Protein AF-A0A6I3UYH1-F1 (afdb_monomer_lite)

pLDDT: mean 94.67, std 5.08, range [62.22, 98.75]

Structure (mmCIF, N/CA/C/O backbone):
data_AF-A0A6I3UYH1-F1
#
_entry.id   AF-A0A6I3UYH1-F1
#
loop_
_atom_site.group_PDB
_atom_site.id
_atom_site.type_symbol
_atom_site.label_atom_id
_atom_site.label_alt_id
_atom_site.label_comp_id
_atom_site.label_asym_id
_atom_site.label_entity_id
_atom_site.label_seq_id
_atom_site.pdbx_PDB_ins_code
_atom_site.Cartn_x
_atom_site.Cartn_y
_atom_site.Cartn_z
_atom_site.occupancy
_atom_site.B_iso_or_equiv
_atom_site.auth_seq_id
_atom_site.auth_comp_id
_atom_site.auth_asym_id
_atom_site.auth_atom_id
_atom_site.pdbx_PDB_model_num
ATOM 1 N N . ALA A 1 1 ? 6.627 22.957 -34.526 1.00 62.22 1 ALA A N 1
ATOM 2 C CA . ALA A 1 1 ? 7.363 21.959 -33.725 1.00 62.22 1 ALA A CA 1
ATOM 3 C C . ALA A 1 1 ? 6.605 20.641 -33.797 1.00 62.22 1 ALA A C 1
ATOM 5 O O . ALA A 1 1 ? 5.403 20.662 -33.556 1.00 62.22 1 ALA A O 1
ATOM 6 N N . SER A 1 2 ? 7.260 19.540 -34.175 1.00 80.50 2 SER A N 1
ATOM 7 C CA . SER A 1 2 ? 6.693 18.193 -34.051 1.00 80.50 2 SER A CA 1
ATOM 8 C C . SER A 1 2 ? 7.166 17.583 -32.733 1.00 80.50 2 SER A C 1
ATOM 10 O O . SER A 1 2 ? 8.331 17.708 -32.362 1.00 80.50 2 SER A O 1
ATOM 12 N N . TRP A 1 3 ? 6.243 16.975 -31.999 1.00 85.69 3 TRP A N 1
ATOM 13 C CA . TRP A 1 3 ? 6.523 16.262 -30.754 1.00 85.69 3 TRP A CA 1
ATOM 14 C C . TRP A 1 3 ? 6.343 14.763 -30.994 1.00 85.69 3 TRP A C 1
ATOM 16 O O . TRP A 1 3 ? 5.718 14.375 -31.981 1.00 85.69 3 TRP A O 1
ATOM 26 N N . LYS A 1 4 ? 6.875 13.922 -30.101 1.00 87.06 4 LYS A N 1
ATOM 27 C CA . LYS A 1 4 ? 6.534 12.493 -30.101 1.00 87.06 4 LYS A CA 1
ATOM 28 C C . LYS A 1 4 ? 5.065 12.298 -29.719 1.00 87.06 4 LYS A C 1
ATOM 30 O O . LYS A 1 4 ? 4.490 13.128 -29.014 1.00 87.06 4 LYS A O 1
ATOM 35 N N . GLU A 1 5 ? 4.497 11.187 -30.171 1.00 94.12 5 GLU A N 1
ATOM 36 C CA . GLU A 1 5 ? 3.163 10.734 -29.773 1.00 94.12 5 GLU A CA 1
ATOM 37 C C . GLU A 1 5 ? 3.085 10.471 -28.260 1.00 94.12 5 GLU A C 1
ATOM 39 O O . GLU A 1 5 ? 4.100 10.256 -27.587 1.00 94.12 5 GLU A O 1
ATOM 44 N N . LEU A 1 6 ? 1.870 10.494 -27.710 1.00 93.50 6 LEU A N 1
ATOM 45 C CA . LEU A 1 6 ? 1.629 10.099 -26.321 1.00 93.50 6 LEU A CA 1
ATOM 46 C C . LEU A 1 6 ? 1.879 8.586 -26.135 1.00 93.50 6 LEU A C 1
ATOM 48 O O . LEU A 1 6 ? 1.634 7.820 -27.066 1.00 93.50 6 LEU A O 1
ATOM 52 N N . PRO A 1 7 ? 2.353 8.135 -24.957 1.00 93.25 7 PRO A N 1
ATOM 53 C CA . PRO A 1 7 ? 2.715 8.930 -23.773 1.00 93.25 7 PRO A CA 1
ATOM 54 C C . PRO A 1 7 ? 4.114 9.578 -23.853 1.00 93.25 7 PRO A C 1
ATOM 56 O O . PRO A 1 7 ? 4.403 10.512 -23.106 1.00 93.25 7 PRO A O 1
ATOM 59 N N . TRP A 1 8 ? 4.946 9.170 -24.818 1.00 92.06 8 TRP A N 1
ATOM 60 C CA . TRP A 1 8 ? 6.366 9.538 -24.959 1.00 92.06 8 TRP A CA 1
ATOM 61 C C . TRP A 1 8 ? 6.658 11.036 -25.032 1.00 92.06 8 TRP A C 1
ATOM 63 O O . TRP A 1 8 ? 7.773 11.462 -24.734 1.00 92.06 8 TRP A O 1
ATOM 73 N N . LYS A 1 9 ? 5.673 11.852 -25.421 1.00 93.38 9 LYS A N 1
ATOM 74 C CA . LYS A 1 9 ? 5.755 13.316 -25.331 1.00 93.38 9 LYS A CA 1
ATOM 75 C C . LYS A 1 9 ? 6.185 13.801 -23.941 1.00 93.38 9 LYS A C 1
ATOM 77 O O . LYS A 1 9 ? 6.868 14.818 -23.854 1.00 93.38 9 LYS A O 1
ATOM 82 N N . PHE A 1 10 ? 5.768 13.103 -22.884 1.00 94.44 10 PHE A N 1
ATOM 83 C CA . PHE A 1 10 ? 6.001 13.488 -21.490 1.00 94.44 10 PHE A CA 1
ATOM 84 C C . PHE A 1 10 ? 7.097 12.670 -20.794 1.00 94.44 10 PHE A C 1
ATOM 86 O O . PHE A 1 10 ? 7.429 12.953 -19.648 1.00 94.44 10 PHE A O 1
ATOM 93 N N . GLU A 1 11 ? 7.713 11.717 -21.491 1.00 94.00 11 GLU A N 1
ATOM 94 C CA . GLU A 1 11 ? 8.764 10.838 -20.962 1.00 94.00 11 GLU A CA 1
ATOM 95 C C . GLU A 1 11 ? 10.104 11.150 -21.639 1.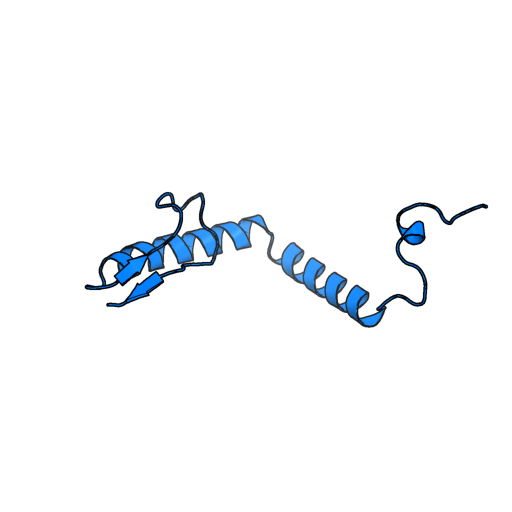00 94.00 11 GLU A C 1
ATOM 97 O O . GLU A 1 11 ? 10.736 10.311 -22.282 1.00 94.00 11 GLU A O 1
ATOM 102 N N . ALA A 1 12 ? 10.503 12.420 -21.578 1.00 92.75 12 ALA A N 1
ATOM 103 C CA . ALA A 1 12 ? 11.723 12.884 -22.221 1.00 92.75 12 ALA A CA 1
ATOM 104 C C . ALA A 1 12 ? 12.984 12.372 -21.503 1.00 92.75 12 ALA A C 1
ATOM 106 O O . ALA A 1 12 ? 13.022 12.240 -20.282 1.00 92.75 12 ALA A O 1
ATOM 107 N N . GLY A 1 13 ? 14.056 12.176 -22.274 1.00 93.44 13 GLY A N 1
ATOM 108 C CA . GLY A 1 13 ? 15.336 11.690 -21.760 1.00 93.44 13 GLY A CA 1
ATOM 109 C C . GLY A 1 13 ? 15.406 10.168 -21.675 1.00 93.44 13 GLY A C 1
ATOM 110 O O . GLY A 1 13 ? 14.595 9.460 -22.269 1.00 93.44 13 GLY A O 1
ATOM 111 N N . THR A 1 14 ? 16.427 9.666 -20.983 1.00 95.19 14 THR A N 1
ATOM 112 C CA . THR A 1 14 ? 16.602 8.228 -20.757 1.00 95.19 14 THR A CA 1
ATOM 113 C C . THR A 1 14 ? 15.665 7.785 -19.634 1.00 95.19 14 THR A C 1
ATOM 115 O O . THR A 1 14 ? 15.816 8.276 -18.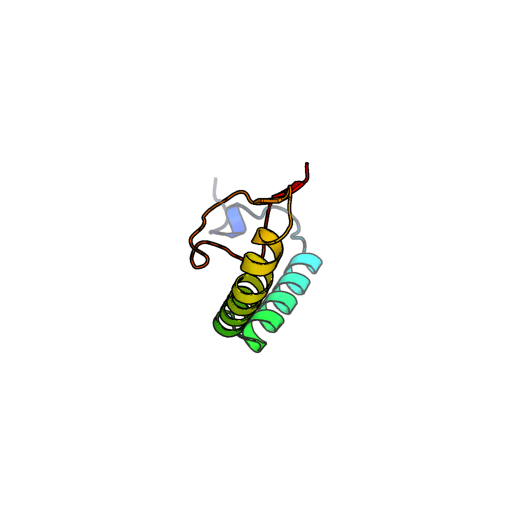5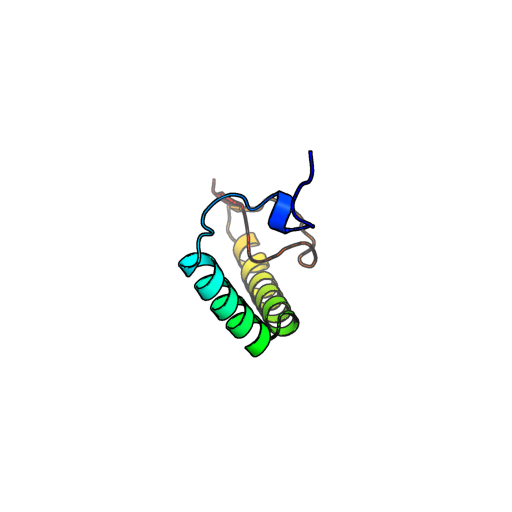13 1.00 95.19 14 THR A O 1
ATOM 118 N N . PRO A 1 15 ? 14.724 6.861 -19.892 1.00 93.38 15 PRO A N 1
ATOM 119 C CA . PRO A 1 15 ? 13.837 6.355 -18.854 1.00 93.38 15 PRO A CA 1
ATOM 120 C C . PRO A 1 15 ? 14.601 5.651 -17.731 1.00 93.38 15 PRO A C 1
ATOM 122 O O . PRO A 1 15 ? 15.689 5.103 -17.936 1.00 93.38 15 PRO A O 1
ATOM 125 N N . ASN A 1 16 ? 13.981 5.578 -16.553 1.00 97.19 16 ASN A N 1
ATOM 126 C CA . ASN A 1 16 ? 14.420 4.672 -15.496 1.00 97.19 16 ASN A CA 1
ATOM 127 C C . ASN A 1 16 ? 14.096 3.219 -15.889 1.00 97.19 16 ASN A C 1
ATOM 129 O O . ASN A 1 16 ? 13.108 2.643 -15.436 1.00 97.19 16 ASN A O 1
ATOM 133 N N . MET A 1 17 ? 14.927 2.637 -16.756 1.00 95.75 17 MET A N 1
ATOM 134 C CA . MET A 1 17 ? 14.706 1.299 -17.313 1.00 95.75 17 MET A CA 1
ATOM 135 C C . MET A 1 17 ? 14.651 0.222 -16.226 1.00 95.75 17 MET A C 1
ATOM 137 O O . MET A 1 17 ? 13.785 -0.648 -16.261 1.00 95.75 17 MET A O 1
ATOM 141 N N . ALA A 1 18 ? 15.542 0.301 -15.233 1.00 98.19 18 ALA A N 1
ATOM 142 C CA . ALA A 1 18 ? 15.565 -0.649 -14.125 1.00 98.19 18 ALA A CA 1
ATOM 143 C C . ALA A 1 18 ? 14.281 -0.567 -13.284 1.00 98.19 18 ALA A C 1
ATOM 145 O O . ALA A 1 18 ? 13.698 -1.596 -12.952 1.00 98.19 18 ALA A O 1
ATOM 146 N N . GLY A 1 19 ? 13.807 0.650 -12.995 1.00 98.38 19 GLY A N 1
ATOM 147 C CA . GLY A 1 19 ? 12.542 0.866 -12.294 1.00 98.38 19 GLY A CA 1
ATOM 148 C C . GLY A 1 19 ? 11.335 0.343 -13.073 1.00 98.38 19 GLY A C 1
ATOM 149 O O . GLY A 1 19 ? 10.474 -0.298 -12.481 1.00 98.38 19 GLY A O 1
ATOM 150 N N . ALA A 1 20 ? 11.296 0.547 -14.393 1.00 97.56 20 ALA A N 1
ATOM 151 C CA . ALA A 1 20 ? 10.217 0.040 -15.241 1.00 97.56 20 ALA A CA 1
ATOM 152 C C . ALA A 1 20 ? 10.156 -1.498 -15.250 1.00 97.56 20 ALA A C 1
ATOM 154 O O . ALA A 1 20 ? 9.081 -2.070 -15.092 1.00 97.56 20 ALA A O 1
ATOM 155 N N . ILE A 1 21 ? 11.307 -2.171 -15.363 1.00 98.44 21 ILE A N 1
ATOM 156 C CA . ILE A 1 21 ? 11.386 -3.640 -15.299 1.00 98.44 21 ILE A CA 1
ATOM 157 C C . ILE A 1 21 ? 10.972 -4.150 -13.911 1.00 98.44 21 ILE A C 1
ATOM 159 O O . ILE A 1 21 ? 10.219 -5.116 -13.807 1.00 98.44 21 ILE A O 1
ATOM 163 N N . GLY A 1 22 ? 11.430 -3.494 -12.840 1.00 98.62 22 GLY A N 1
ATOM 164 C CA . GLY A 1 22 ? 11.042 -3.849 -11.474 1.00 98.62 22 GLY A CA 1
ATOM 165 C C . GLY A 1 22 ? 9.543 -3.679 -11.220 1.00 98.62 22 GLY A C 1
ATOM 166 O O . GLY A 1 22 ? 8.926 -4.538 -10.596 1.00 98.62 22 GLY A O 1
ATOM 167 N N . LEU A 1 23 ? 8.943 -2.608 -11.750 1.00 98.62 23 LEU A N 1
ATOM 168 C CA . LEU A 1 23 ? 7.502 -2.385 -11.671 1.00 98.62 23 LEU A CA 1
ATOM 169 C C . LEU A 1 23 ? 6.725 -3.457 -12.443 1.00 98.62 23 LEU A C 1
ATOM 171 O O . LEU A 1 23 ? 5.741 -3.958 -11.914 1.00 98.62 23 LEU A O 1
ATOM 175 N N . ALA A 1 24 ? 7.179 -3.852 -13.637 1.00 98.56 24 ALA A N 1
ATOM 176 C CA . ALA A 1 24 ? 6.551 -4.938 -14.391 1.00 98.56 24 ALA A CA 1
ATOM 177 C C . ALA A 1 24 ? 6.533 -6.250 -13.587 1.00 98.56 24 ALA A C 1
ATOM 179 O O . ALA A 1 24 ? 5.484 -6.865 -13.442 1.00 98.56 24 ALA A O 1
ATOM 180 N N . ALA A 1 25 ? 7.653 -6.615 -12.956 1.00 98.69 25 ALA A N 1
ATOM 181 C CA . ALA A 1 25 ? 7.709 -7.797 -12.096 1.00 98.69 25 ALA A CA 1
ATOM 182 C C . ALA A 1 25 ? 6.779 -7.697 -10.867 1.00 98.69 25 ALA A C 1
ATOM 184 O O . ALA A 1 25 ? 6.215 -8.702 -10.434 1.00 98.69 25 ALA A O 1
ATOM 185 N N . ALA A 1 26 ? 6.608 -6.499 -10.295 1.00 98.69 26 ALA A N 1
ATOM 186 C CA . ALA A 1 26 ? 5.655 -6.275 -9.208 1.00 98.69 26 ALA A CA 1
ATOM 187 C C . ALA A 1 26 ? 4.199 -6.415 -9.684 1.00 98.69 26 ALA A C 1
ATOM 189 O O . ALA A 1 26 ? 3.388 -7.012 -8.979 1.00 98.69 26 ALA A O 1
ATOM 190 N N . VAL A 1 27 ? 3.880 -5.918 -10.885 1.00 98.62 27 VAL A N 1
ATOM 191 C CA . VAL A 1 27 ? 2.564 -6.106 -11.514 1.00 98.62 27 VAL A CA 1
ATOM 192 C C . VAL A 1 27 ? 2.292 -7.594 -11.735 1.00 98.62 27 VAL A C 1
ATOM 194 O O . VAL A 1 27 ? 1.276 -8.077 -11.247 1.00 98.62 27 VAL A O 1
ATOM 197 N N . ASP A 1 28 ? 3.229 -8.341 -12.330 1.00 98.69 28 ASP A N 1
ATOM 198 C CA . ASP A 1 28 ? 3.095 -9.793 -12.535 1.00 98.69 28 ASP A CA 1
ATOM 199 C C . ASP A 1 28 ? 2.849 -10.540 -11.210 1.00 98.69 28 ASP A C 1
ATOM 201 O O . ASP A 1 28 ? 2.069 -11.494 -11.139 1.00 98.69 28 ASP A O 1
ATOM 205 N N . TYR A 1 29 ? 3.513 -10.110 -10.132 1.00 98.75 29 TYR A N 1
ATOM 206 C CA . TYR A 1 29 ? 3.319 -10.675 -8.799 1.00 98.75 29 TYR A CA 1
ATOM 207 C C . TYR A 1 29 ? 1.899 -10.428 -8.270 1.00 98.75 29 TYR A C 1
ATOM 209 O O . TYR A 1 29 ? 1.262 -11.366 -7.782 1.00 98.75 29 TYR A O 1
ATOM 217 N N . PHE A 1 30 ? 1.390 -9.198 -8.384 1.00 98.38 30 PHE A N 1
ATOM 218 C CA . PHE A 1 30 ? 0.029 -8.867 -7.964 1.00 98.38 30 PHE A CA 1
ATOM 219 C C . PHE A 1 30 ? -1.026 -9.564 -8.825 1.00 98.38 30 PHE A C 1
ATOM 221 O O . PHE A 1 30 ? -1.973 -10.118 -8.273 1.00 98.38 30 PHE A O 1
ATOM 228 N N . GLU A 1 31 ? -0.848 -9.621 -10.147 1.00 98.31 31 GLU A N 1
ATOM 229 C CA . GLU A 1 31 ? -1.760 -10.327 -11.057 1.00 98.31 31 GLU A CA 1
ATOM 230 C C . GLU A 1 31 ? -1.815 -11.829 -10.765 1.00 98.31 31 GLU A C 1
ATOM 232 O O . GLU A 1 31 ? -2.888 -12.429 -10.799 1.00 98.31 31 GLU A O 1
ATOM 237 N N . LYS A 1 32 ? -0.677 -12.437 -10.406 1.00 98.62 32 LYS A N 1
ATOM 238 C CA . LYS A 1 32 ? -0.616 -13.852 -10.022 1.00 98.62 32 LYS A CA 1
ATOM 239 C C . LYS A 1 32 ? -1.406 -14.159 -8.747 1.00 98.62 32 LYS A C 1
ATOM 241 O O . LYS A 1 32 ? -1.942 -15.259 -8.628 1.00 98.62 32 LYS A O 1
ATOM 246 N N . ILE A 1 33 ? -1.432 -13.236 -7.786 1.00 98.44 33 ILE A N 1
ATOM 247 C CA . ILE A 1 33 ? -2.242 -13.375 -6.565 1.00 98.44 33 ILE A CA 1
ATOM 248 C C . ILE A 1 33 ? -3.712 -13.043 -6.863 1.00 98.44 33 ILE A C 1
ATOM 250 O O . ILE A 1 33 ? -4.606 -13.730 -6.374 1.00 98.44 33 ILE A O 1
ATOM 254 N N . GLY A 1 34 ? -3.945 -12.024 -7.691 1.00 98.50 34 GLY A N 1
ATOM 255 C CA . GLY A 1 34 ? -5.252 -11.464 -8.011 1.00 98.50 34 GLY A CA 1
ATOM 256 C C . GLY A 1 34 ? -5.616 -10.308 -7.080 1.00 98.50 34 GLY A C 1
ATOM 257 O O . GLY A 1 34 ? -5.600 -10.453 -5.857 1.00 98.50 34 GLY A O 1
ATOM 258 N N . MET A 1 35 ? -5.980 -9.158 -7.657 1.00 97.56 35 MET A N 1
ATOM 259 C CA . MET A 1 35 ? -6.323 -7.955 -6.884 1.00 97.56 35 MET A CA 1
ATOM 260 C C . MET A 1 35 ? -7.542 -8.162 -5.980 1.00 97.56 35 MET A C 1
ATOM 262 O O . MET A 1 35 ? -7.516 -7.716 -4.838 1.00 97.56 35 MET A O 1
ATOM 266 N N . ASP A 1 36 ? -8.544 -8.921 -6.431 1.00 97.44 36 ASP A N 1
ATOM 267 C CA . ASP A 1 36 ? -9.731 -9.242 -5.625 1.00 97.44 36 ASP A CA 1
ATOM 268 C C . ASP A 1 36 ? -9.371 -10.071 -4.380 1.00 97.44 36 ASP A C 1
ATOM 270 O O . ASP A 1 36 ? -9.932 -9.877 -3.304 1.00 97.44 36 ASP A O 1
ATOM 274 N N . ALA A 1 37 ? -8.403 -10.989 -4.503 1.00 97.81 37 ALA A N 1
ATOM 275 C CA . ALA A 1 37 ? -7.930 -11.795 -3.379 1.00 97.81 37 ALA A CA 1
ATOM 276 C C . ALA A 1 37 ? -7.127 -10.951 -2.379 1.00 97.81 37 ALA A C 1
ATOM 278 O O . ALA A 1 37 ? -7.243 -11.151 -1.170 1.00 97.81 37 ALA A O 1
ATOM 279 N N . ILE A 1 38 ? -6.336 -9.995 -2.878 1.00 97.00 38 ILE A N 1
ATOM 280 C CA . ILE A 1 38 ? -5.605 -9.034 -2.044 1.00 97.00 38 ILE A CA 1
ATOM 281 C C . ILE A 1 38 ? -6.595 -8.154 -1.275 1.00 97.00 38 ILE A C 1
ATOM 283 O O . ILE A 1 38 ? -6.479 -8.044 -0.057 1.00 97.00 38 ILE A O 1
ATOM 287 N N . GLU A 1 39 ? -7.594 -7.586 -1.955 1.00 95.44 39 GLU A N 1
ATOM 288 C CA . GLU A 1 39 ? -8.622 -6.753 -1.325 1.00 95.44 39 GLU A CA 1
ATOM 289 C C . GLU A 1 39 ? -9.413 -7.534 -0.270 1.00 95.44 39 GLU A C 1
ATOM 291 O O . GLU A 1 39 ? -9.561 -7.062 0.858 1.00 95.44 39 GLU A O 1
ATOM 296 N N . ALA A 1 40 ? -9.864 -8.752 -0.590 1.00 95.38 40 ALA A N 1
ATOM 297 C CA . ALA A 1 40 ? -10.573 -9.601 0.363 1.00 95.38 40 ALA A CA 1
ATOM 298 C C . ALA A 1 40 ? -9.728 -9.869 1.618 1.00 95.38 40 ALA A C 1
ATOM 300 O O . ALA A 1 40 ? -10.223 -9.739 2.738 1.00 95.38 40 ALA A O 1
ATOM 301 N N . HIS A 1 41 ? -8.438 -10.168 1.442 1.00 95.94 41 HIS A N 1
ATOM 302 C CA . HIS A 1 41 ? -7.534 -10.391 2.563 1.00 95.94 41 HIS A CA 1
ATOM 303 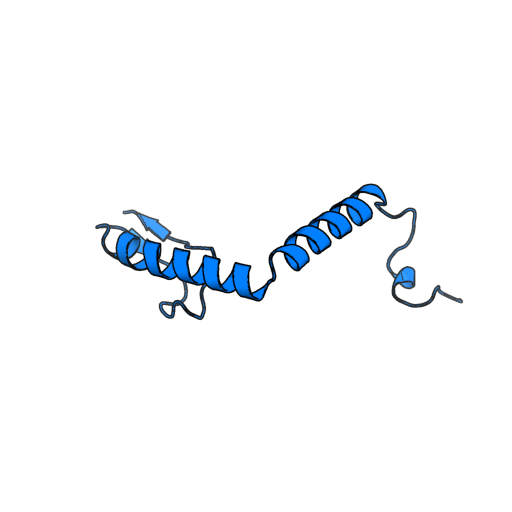C C . HIS A 1 41 ? -7.313 -9.123 3.406 1.00 95.94 41 HIS A C 1
ATOM 305 O O . HIS A 1 41 ? -7.312 -9.192 4.636 1.00 95.94 41 HIS A O 1
ATOM 311 N N . GLU A 1 42 ? -7.173 -7.949 2.781 1.00 95.88 42 GLU A N 1
ATOM 312 C CA . GLU A 1 42 ? -7.086 -6.681 3.515 1.00 95.88 42 GLU A CA 1
ATOM 313 C C . GLU A 1 42 ? -8.359 -6.402 4.327 1.00 95.88 42 GLU A C 1
ATOM 315 O O . GLU A 1 42 ? -8.269 -6.019 5.498 1.00 95.88 42 GLU A O 1
ATOM 320 N N . GLN A 1 43 ? -9.538 -6.644 3.747 1.00 94.50 43 GLN A N 1
ATOM 321 C CA . GLN A 1 43 ? -10.814 -6.479 4.444 1.00 94.50 43 GLN A CA 1
ATOM 322 C C . GLN A 1 43 ? -10.949 -7.439 5.631 1.00 94.50 43 GLN A C 1
ATOM 324 O O . GLN A 1 43 ? -11.388 -7.026 6.706 1.00 94.50 43 GLN A O 1
ATOM 329 N N . GLU A 1 44 ? -10.514 -8.693 5.487 1.00 95.44 44 GLU A N 1
ATOM 330 C CA . GLU A 1 44 ? -10.467 -9.659 6.591 1.00 95.44 44 GLU A CA 1
ATOM 331 C C . GLU A 1 44 ? -9.570 -9.172 7.739 1.00 95.44 44 GLU A C 1
ATOM 333 O O . GLU A 1 44 ? -9.965 -9.223 8.910 1.00 95.44 44 GLU A O 1
ATOM 338 N N . LEU A 1 45 ? -8.379 -8.654 7.420 1.00 96.06 45 LEU A N 1
ATOM 339 C CA . LEU A 1 45 ? -7.447 -8.125 8.416 1.00 96.06 45 LEU A CA 1
ATOM 340 C C . LEU A 1 45 ? -8.020 -6.903 9.143 1.00 96.06 45 LEU A C 1
ATOM 342 O O . LEU A 1 45 ? -7.919 -6.818 10.372 1.00 96.06 45 LEU A O 1
ATOM 346 N N . ILE A 1 46 ? -8.654 -5.980 8.414 1.00 95.75 46 ILE A N 1
ATOM 347 C CA . ILE A 1 46 ? -9.307 -4.806 9.000 1.00 95.75 46 ILE A CA 1
ATOM 348 C C . ILE A 1 46 ? -10.481 -5.221 9.889 1.00 95.75 46 ILE A C 1
ATOM 350 O O . ILE A 1 46 ? -10.549 -4.782 11.039 1.00 95.75 46 ILE A O 1
ATOM 354 N N . ALA A 1 47 ? -11.355 -6.110 9.415 1.00 94.06 47 ALA A N 1
ATOM 355 C CA . ALA A 1 47 ? -12.477 -6.631 10.193 1.00 94.06 47 ALA A CA 1
ATOM 356 C C . ALA A 1 47 ? -12.017 -7.318 11.489 1.00 94.06 47 ALA A C 1
ATOM 358 O O . ALA A 1 47 ? -12.683 -7.217 12.521 1.00 94.06 47 ALA A O 1
ATOM 359 N N . TYR A 1 48 ? -10.856 -7.973 11.458 1.00 95.62 48 TYR A N 1
ATOM 360 C CA . TYR A 1 48 ? -10.260 -8.597 12.631 1.00 95.62 48 TYR A CA 1
ATOM 361 C C . TYR A 1 48 ? -9.675 -7.581 13.626 1.00 95.62 48 TYR A C 1
ATOM 363 O O . TYR A 1 48 ? -9.914 -7.684 14.835 1.00 95.62 48 TYR A O 1
ATOM 371 N N . VAL A 1 49 ? -8.872 -6.624 13.151 1.00 95.75 49 VAL A N 1
ATOM 372 C CA . VAL A 1 49 ? -8.080 -5.743 14.025 1.00 95.75 49 VAL A CA 1
ATOM 373 C C . VAL A 1 49 ? -8.882 -4.548 14.546 1.00 95.75 49 VAL A C 1
ATOM 375 O O . VAL A 1 49 ? -8.690 -4.138 15.691 1.00 95.75 49 VAL A O 1
ATOM 378 N N . TYR A 1 50 ? -9.808 -4.010 13.750 1.00 96.00 50 TYR A N 1
ATOM 379 C CA . TYR A 1 50 ? -10.544 -2.788 14.073 1.00 96.00 50 TYR A CA 1
ATOM 380 C C . TYR A 1 50 ? -11.322 -2.858 15.399 1.00 96.00 50 TYR A C 1
ATOM 382 O O . TYR A 1 50 ? -11.069 -2.014 16.264 1.00 96.00 50 TYR A O 1
ATOM 390 N N . PRO A 1 51 ? -12.189 -3.865 15.648 1.00 94.69 51 PRO A N 1
ATOM 391 C CA . PRO A 1 51 ? -12.917 -3.949 16.916 1.00 94.69 51 PRO A CA 1
ATOM 392 C C . PRO A 1 51 ? -11.987 -4.171 18.118 1.00 94.69 51 PRO A C 1
ATOM 394 O O . PRO A 1 51 ? -12.298 -3.747 19.229 1.00 94.69 51 PRO A O 1
ATOM 397 N N . LYS A 1 52 ? -10.824 -4.804 17.914 1.00 96.75 52 LYS A N 1
ATOM 398 C CA . LYS A 1 52 ? -9.831 -5.014 18.980 1.00 96.75 52 LYS A CA 1
ATOM 399 C C . LYS A 1 52 ? -9.140 -3.717 19.369 1.00 96.75 52 LYS A C 1
ATOM 401 O O . LYS A 1 52 ? -8.923 -3.496 20.553 1.00 96.75 52 LYS A O 1
ATOM 406 N N . LEU A 1 53 ? -8.823 -2.866 18.394 1.00 96.06 53 LEU A N 1
ATOM 407 C CA . LEU A 1 53 ? -8.270 -1.542 18.665 1.00 96.06 53 LEU A CA 1
ATOM 408 C C . LEU A 1 53 ? -9.298 -0.650 19.366 1.00 96.06 53 LEU A C 1
ATOM 410 O O . LEU A 1 53 ? -8.951 0.002 20.342 1.00 96.06 53 LEU A O 1
ATOM 414 N N . GLN A 1 54 ? -10.566 -0.678 18.942 1.00 94.75 54 GLN A N 1
ATOM 415 C CA . GLN A 1 54 ? -11.636 0.083 19.605 1.00 94.75 54 GLN A CA 1
ATOM 416 C C . GLN A 1 54 ? -11.853 -0.310 21.073 1.00 94.75 54 GLN A C 1
ATOM 418 O O . GLN A 1 54 ? -12.342 0.502 21.852 1.00 94.75 54 GLN A O 1
ATOM 423 N N . ALA A 1 55 ? -11.505 -1.540 21.454 1.00 96.88 55 ALA A N 1
ATOM 424 C CA . ALA A 1 55 ? -11.613 -2.011 22.831 1.00 96.88 55 ALA A CA 1
ATOM 425 C C . ALA A 1 55 ? -10.476 -1.516 23.747 1.00 96.88 55 ALA A C 1
ATOM 427 O O . ALA A 1 55 ? -10.522 -1.765 24.951 1.00 96.88 55 ALA A O 1
ATOM 428 N N . ILE A 1 56 ? -9.450 -0.851 23.205 1.00 97.94 56 ILE A N 1
ATOM 429 C CA . ILE A 1 56 ? -8.334 -0.314 23.989 1.00 97.94 56 ILE A CA 1
ATOM 430 C C . ILE A 1 56 ? -8.766 1.006 24.633 1.00 97.94 56 ILE A C 1
ATOM 432 O O . ILE A 1 56 ? -9.100 1.971 23.946 1.00 97.94 56 ILE A O 1
ATOM 436 N N . GLU A 1 57 ? -8.730 1.058 25.964 1.00 97.69 57 GLU A N 1
ATOM 437 C CA . GLU A 1 57 ? -9.019 2.275 26.724 1.00 97.69 57 GLU A CA 1
ATOM 438 C C . GLU A 1 57 ? -8.022 3.394 26.377 1.00 97.69 57 GLU A C 1
ATOM 440 O O 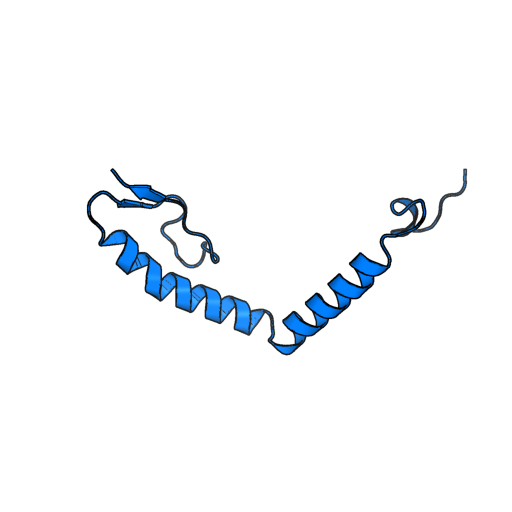. GLU A 1 57 ? -6.820 3.155 26.249 1.00 97.69 57 GLU A O 1
ATOM 445 N N . GLY A 1 58 ? -8.534 4.614 26.189 1.00 97.06 58 GLY A N 1
ATOM 446 C CA . GLY A 1 58 ? -7.743 5.782 25.781 1.00 97.06 58 GLY A CA 1
ATOM 447 C C . GLY A 1 58 ? -7.405 5.843 24.285 1.00 97.06 58 GLY A C 1
ATOM 448 O O . GLY A 1 58 ? -6.808 6.815 23.820 1.00 97.06 58 GLY A O 1
ATOM 449 N N . LEU A 1 59 ? -7.784 4.835 23.489 1.00 98.00 59 LEU A N 1
ATOM 450 C CA . LEU A 1 59 ? -7.484 4.814 22.059 1.00 98.00 59 LEU A CA 1
ATOM 451 C C . LEU A 1 59 ? -8.586 5.499 21.237 1.00 98.00 59 LEU A C 1
ATOM 453 O O . LEU A 1 59 ? -9.758 5.136 21.286 1.00 98.00 59 LEU A O 1
ATOM 457 N N . THR A 1 60 ? -8.193 6.481 20.425 1.00 96.88 60 THR A N 1
ATOM 458 C CA . THR A 1 60 ? -9.083 7.202 19.505 1.00 96.88 60 THR A CA 1
ATOM 459 C C . THR A 1 60 ? -8.692 6.900 18.066 1.00 96.88 60 THR A C 1
ATOM 461 O O . THR A 1 60 ? -7.617 7.301 17.627 1.00 96.88 60 THR A O 1
ATOM 464 N N . ILE A 1 61 ? -9.568 6.228 17.314 1.00 96.50 61 ILE A N 1
ATOM 465 C CA . ILE A 1 61 ? -9.360 5.917 15.891 1.00 96.50 61 ILE A CA 1
ATOM 466 C C . ILE A 1 61 ? -9.945 7.022 15.004 1.00 96.50 61 ILE A C 1
ATOM 468 O O . ILE A 1 61 ? -11.078 7.458 15.205 1.00 96.50 61 ILE A O 1
ATOM 472 N N . TYR A 1 62 ? -9.199 7.416 13.971 1.00 95.50 62 TYR A N 1
ATOM 473 C CA . TYR A 1 62 ? -9.598 8.406 12.970 1.00 95.50 62 TYR A CA 1
ATOM 474 C C . TYR A 1 62 ? -9.979 7.760 11.630 1.00 95.50 62 TYR A C 1
ATOM 476 O O . TYR A 1 62 ? -9.505 6.676 11.271 1.00 95.50 62 TYR A O 1
ATOM 484 N N . GLY A 1 63 ? -10.834 8.445 10.866 1.00 94.12 63 GLY A N 1
ATOM 485 C CA . GLY A 1 63 ? -11.361 7.989 9.572 1.00 94.12 63 GLY A CA 1
ATOM 486 C C . GLY A 1 63 ? -12.775 7.403 9.659 1.00 94.12 63 GLY A C 1
ATOM 487 O O . GLY A 1 63 ? -13.425 7.481 10.701 1.00 94.12 63 GLY A O 1
ATOM 488 N N . SER A 1 64 ? -13.253 6.823 8.554 1.00 91.88 64 SER A N 1
ATOM 489 C CA . SER A 1 64 ? -14.607 6.252 8.452 1.00 91.88 64 SER A CA 1
ATOM 490 C C . SER A 1 64 ? -14.857 5.148 9.486 1.00 91.88 64 SER A C 1
ATOM 492 O O . SER A 1 64 ? -13.971 4.349 9.755 1.00 91.88 64 SER A O 1
ATOM 494 N N . GLN A 1 65 ? -16.051 5.060 10.069 1.00 89.25 65 GLN A N 1
ATOM 495 C CA . GLN A 1 65 ? -16.432 3.894 10.889 1.00 89.25 65 GLN A CA 1
ATOM 496 C C . GLN A 1 65 ? -16.965 2.736 10.031 1.00 89.25 65 GLN A C 1
ATOM 498 O O . GLN A 1 65 ? -17.054 1.608 10.504 1.00 89.25 65 GLN A O 1
ATOM 503 N N . ASP A 1 66 ? -17.296 3.012 8.768 1.00 92.81 66 ASP A N 1
ATOM 504 C CA . ASP A 1 66 ? -17.630 1.992 7.783 1.00 92.81 66 ASP A CA 1
ATOM 505 C C . ASP A 1 66 ? -16.344 1.305 7.309 1.00 92.81 66 ASP A C 1
ATOM 507 O O . ASP A 1 66 ? -15.504 1.931 6.655 1.00 92.81 66 ASP A O 1
ATOM 511 N N . LEU A 1 67 ? -16.190 0.025 7.665 1.00 90.81 67 LEU A N 1
ATOM 512 C CA . LEU A 1 67 ? -15.013 -0.775 7.321 1.00 90.81 67 LEU A CA 1
ATOM 513 C C . LEU A 1 67 ? -14.878 -0.998 5.812 1.00 90.81 67 LEU A C 1
ATOM 515 O O . LEU A 1 67 ? -13.754 -1.080 5.336 1.00 90.81 67 LEU A O 1
ATOM 519 N N . SER A 1 68 ? -15.981 -0.989 5.053 1.00 90.88 68 SER A N 1
ATOM 520 C CA . SER A 1 68 ? -15.928 -1.103 3.587 1.00 90.88 68 SER A CA 1
ATOM 521 C C . SER A 1 68 ? -15.278 0.112 2.915 1.00 90.88 68 SER A C 1
ATOM 523 O O . SER A 1 68 ? -14.837 0.038 1.774 1.00 90.88 68 SER A O 1
ATOM 525 N N . GLN A 1 69 ? -15.193 1.235 3.633 1.00 91.94 69 GLN A N 1
ATOM 526 C CA . GLN A 1 69 ? -14.518 2.461 3.200 1.00 91.94 69 GLN A CA 1
ATOM 527 C C . GLN A 1 69 ? -13.098 2.573 3.781 1.00 91.94 69 GLN A C 1
ATOM 529 O O . GLN A 1 69 ? -12.502 3.654 3.768 1.00 91.94 69 GLN A O 1
ATOM 534 N N . ARG A 1 70 ? -12.558 1.484 4.342 1.00 90.62 70 ARG A N 1
ATOM 535 C CA . ARG A 1 70 ? -11.185 1.403 4.846 1.00 90.62 70 ARG A CA 1
ATOM 536 C C . ARG A 1 70 ? -10.375 0.405 4.029 1.00 90.62 70 ARG A C 1
ATOM 538 O O . ARG A 1 70 ? -10.869 -0.651 3.660 1.00 90.62 70 ARG A O 1
ATOM 545 N N . SER A 1 71 ? -9.110 0.743 3.806 1.00 87.31 71 SER A N 1
ATOM 546 C CA . SER A 1 71 ? -8.070 -0.180 3.340 1.00 87.31 71 SER A CA 1
ATOM 547 C C . SER A 1 71 ? -7.118 -0.517 4.498 1.00 87.31 71 SER A C 1
ATOM 549 O O . SER A 1 71 ? -7.439 -0.230 5.654 1.00 87.31 71 SER A O 1
ATOM 551 N N . GLY A 1 72 ? -5.938 -1.079 4.215 1.00 86.31 72 GLY A N 1
ATOM 552 C CA . GLY A 1 72 ? -4.912 -1.477 5.194 1.00 86.31 72 GLY A CA 1
ATOM 553 C C . GLY A 1 72 ? -4.293 -0.384 6.096 1.00 86.31 72 GLY A C 1
ATOM 554 O O . GLY A 1 72 ? -3.155 -0.541 6.534 1.00 86.31 72 GLY A O 1
ATOM 555 N N . VAL A 1 73 ? -4.989 0.722 6.395 1.00 93.31 73 VAL A N 1
ATOM 556 C CA . VAL A 1 73 ? -4.498 1.837 7.225 1.00 93.31 73 VAL A CA 1
ATOM 557 C C . VAL A 1 73 ? -5.467 2.170 8.366 1.00 93.31 73 VAL A C 1
ATOM 559 O O . VAL A 1 73 ? -6.664 2.387 8.165 1.00 93.31 73 VAL A O 1
ATOM 562 N N . ILE A 1 74 ? -4.926 2.306 9.581 1.00 95.31 74 ILE A N 1
ATOM 563 C CA . ILE A 1 74 ? -5.658 2.760 10.771 1.00 95.31 74 ILE A CA 1
ATOM 564 C C . ILE A 1 74 ? -4.842 3.858 11.456 1.00 95.31 74 ILE A C 1
ATOM 566 O O . ILE A 1 74 ? -3.823 3.587 12.084 1.00 95.31 74 ILE A O 1
ATOM 570 N N . ALA A 1 75 ? -5.294 5.106 11.339 1.00 96.00 75 ALA A N 1
ATOM 571 C CA . ALA A 1 75 ? -4.730 6.226 12.086 1.00 96.00 75 ALA A CA 1
ATOM 572 C C . ALA A 1 75 ? -5.407 6.329 13.459 1.00 96.00 75 ALA A C 1
ATOM 574 O O . ALA A 1 75 ? -6.635 6.270 13.542 1.00 96.00 75 ALA A O 1
ATOM 575 N N . PHE A 1 76 ? -4.631 6.509 14.527 1.00 97.12 76 PHE A N 1
ATOM 576 C CA . PHE A 1 76 ? -5.155 6.629 15.887 1.00 97.12 76 PHE A CA 1
ATOM 577 C C . PHE A 1 76 ? -4.244 7.480 16.780 1.00 97.12 76 PHE A C 1
ATOM 579 O O . PHE A 1 76 ? -3.071 7.680 16.471 1.00 97.12 76 PHE A O 1
ATOM 586 N N . ASN A 1 77 ? -4.797 7.952 17.894 1.00 98.31 77 ASN A N 1
ATOM 587 C CA . ASN A 1 77 ? -4.060 8.478 19.043 1.00 98.31 77 ASN A CA 1
ATOM 588 C C . ASN A 1 7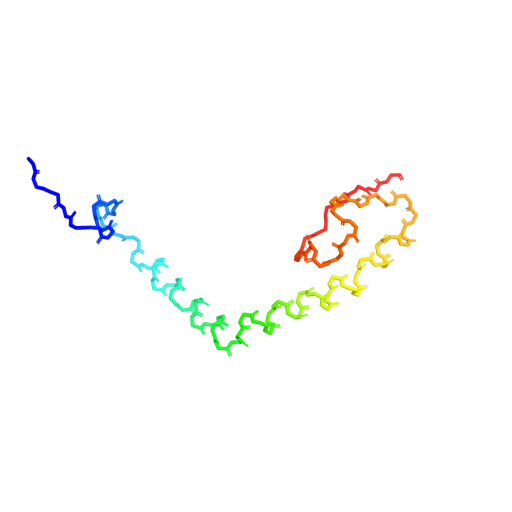7 ? -4.353 7.615 20.275 1.00 98.31 77 ASN A C 1
ATOM 590 O O . ASN A 1 77 ? -5.370 6.924 20.322 1.00 98.31 77 ASN A O 1
ATOM 594 N N . LEU A 1 78 ? -3.471 7.684 21.269 1.00 96.94 78 LEU A N 1
ATOM 595 C CA . LEU A 1 78 ? -3.619 7.032 22.568 1.00 96.94 78 LEU A CA 1
ATOM 596 C C . LEU A 1 78 ? -3.354 8.074 23.661 1.00 96.94 78 LEU A C 1
ATOM 598 O O . LEU A 1 78 ? -2.300 8.714 23.626 1.00 96.94 78 LEU A O 1
ATOM 602 N N . GLY A 1 79 ? -4.287 8.253 24.597 1.00 89.69 79 GLY A N 1
ATOM 603 C CA . GLY A 1 79 ? -4.172 9.220 25.693 1.00 89.69 79 GLY A CA 1
ATOM 604 C C . GLY A 1 79 ? -5.246 9.079 26.756 1.00 89.69 79 GLY A C 1
ATOM 605 O O . GLY A 1 79 ? -6.234 8.354 26.511 1.00 89.69 79 GLY A O 1
#

Sequence (79 aa):
ASWKELPWKFEAGTPNMAGAIGLAAAVDYFEKIGMDAIEAHEQELIAYVYPKLQAIEGLTIYGSQDLSQRSGVIAFNLG

Organism: Streptococcus pneumoniae (NCBI:txid1313)

InterPro domains:
  IPR000192 Aminotransferase class V domain [PF00266] (2-78)
  IPR015421 Pyridoxal phosphate-dependent transferase, major domain [G3DSA:3.40.640.10] (2-33)
  IPR015422 Pyridoxal phosphate-dependent transferase, small domain [G3DSA:3.90.1150.10] (34-78)
  IPR015424 Pyridoxal phosphate-dependent transferase [SSF53383] (3-78)

Foldseek 3Di:
DDADDPPVSVVPDDDPPVVVVVVVVVVVVCVVCDPVNVQVVQLVVCVVVVVVQVPDPQKAWDDDPPSVPDGNDIDIDGD

Radius of gyration: 20.62 Å; chains: 1; bounding box: 34×36×61 Å

Secondary structure (DSSP, 8-state):
---PPTTGGG--SS--HHHHHHHHHHHHHHHHH-HHHHHHHHHHHHHHHHHHHHTSTTEEEES-S-GGG--S--EEEE-